Protein AF-A0A498E2D0-F1 (afdb_monomer_lite)

Sequence (61 aa):
MGVMSKLRRLLGLVEGHEDEVAKQVGKRTKVSEEKAKKGIEKATDAVKNGSDSGSGDRSSY

pLDDT: mean 75.06, std 11.85, range [45.91, 85.88]

Radius of gyration: 14.74 Å; chains: 1; bounding box: 48×18×26 Å

Structure (mmCIF, N/CA/C/O backbone):
data_AF-A0A498E2D0-F1
#
_entry.id   AF-A0A498E2D0-F1
#
loop_
_atom_site.group_PDB
_atom_site.id
_atom_site.type_symbol
_atom_site.label_atom_id
_atom_site.label_alt_id
_atom_site.label_comp_id
_atom_site.label_asym_id
_atom_site.label_entity_id
_atom_site.label_seq_id
_atom_site.pdbx_PDB_ins_code
_atom_site.Cartn_x
_atom_site.Cartn_y
_atom_site.Cartn_z
_atom_site.occupancy
_atom_site.B_iso_or_equiv
_atom_site.auth_seq_id
_atom_site.auth_comp_id
_atom_site.auth_asym_id
_atom_site.auth_atom_id
_atom_site.pdbx_PDB_model_num
ATOM 1 N N . MET A 1 1 ? 16.526 -9.102 -12.529 1.00 53.56 1 MET A N 1
ATOM 2 C CA . MET A 1 1 ? 15.353 -8.223 -12.293 1.00 53.56 1 MET A CA 1
ATOM 3 C C . MET A 1 1 ? 15.542 -7.497 -10.969 1.00 53.56 1 MET A C 1
ATOM 5 O O . MET A 1 1 ? 15.552 -8.160 -9.938 1.00 53.56 1 MET A O 1
ATOM 9 N N . GLY A 1 2 ? 15.744 -6.176 -10.998 1.00 75.38 2 GLY A N 1
ATOM 10 C CA . GLY A 1 2 ? 15.953 -5.367 -9.791 1.00 75.38 2 GLY A CA 1
ATOM 11 C C . GLY A 1 2 ? 14.710 -5.286 -8.899 1.00 75.38 2 GLY A C 1
ATOM 12 O O . GLY A 1 2 ? 13.583 -5.464 -9.367 1.00 75.38 2 GLY A O 1
ATOM 13 N N . VAL A 1 3 ? 14.917 -5.003 -7.612 1.00 76.19 3 VAL A N 1
ATOM 14 C CA . VAL A 1 3 ? 13.859 -4.904 -6.586 1.00 76.19 3 VAL A CA 1
ATOM 15 C C . VAL A 1 3 ? 12.767 -3.903 -6.989 1.00 76.19 3 VAL A C 1
ATOM 17 O O . VAL A 1 3 ? 11.586 -4.199 -6.837 1.00 76.19 3 VAL A O 1
ATOM 20 N N . MET A 1 4 ? 13.140 -2.790 -7.628 1.00 71.44 4 MET A N 1
ATOM 21 C CA . MET A 1 4 ? 12.210 -1.783 -8.165 1.00 71.44 4 MET A CA 1
ATOM 22 C C . MET A 1 4 ? 11.258 -2.328 -9.237 1.00 71.44 4 MET A C 1
ATOM 24 O O . MET A 1 4 ? 10.078 -1.991 -9.252 1.00 71.44 4 MET A O 1
ATOM 28 N N . SER A 1 5 ? 11.736 -3.217 -10.112 1.00 76.06 5 SER A N 1
ATOM 29 C CA . SER A 1 5 ? 10.892 -3.838 -11.142 1.00 76.06 5 SER A CA 1
ATOM 30 C C . SER A 1 5 ? 9.847 -4.765 -10.515 1.00 76.06 5 SER A C 1
ATOM 32 O O . SER A 1 5 ? 8.697 -4.791 -10.954 1.00 76.06 5 SER A O 1
ATOM 34 N N . LYS A 1 6 ? 10.212 -5.469 -9.434 1.00 81.38 6 LYS A N 1
ATOM 35 C CA . LYS A 1 6 ? 9.266 -6.274 -8.651 1.00 81.38 6 LYS A CA 1
ATOM 36 C C .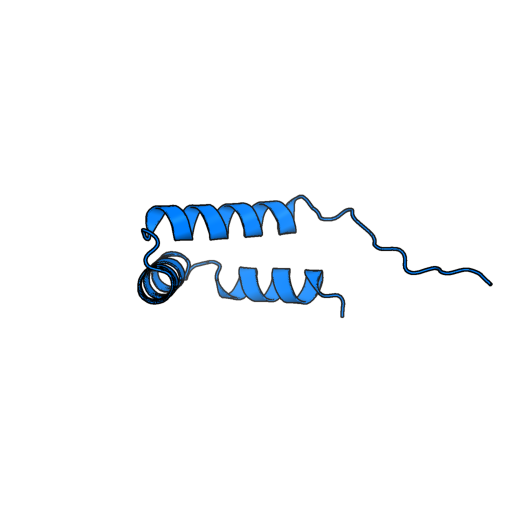 LYS A 1 6 ? 8.270 -5.395 -7.900 1.00 81.38 6 LYS A C 1
ATOM 38 O O . LYS A 1 6 ? 7.087 -5.707 -7.933 1.00 81.38 6 LYS A O 1
ATOM 43 N N . LEU A 1 7 ? 8.721 -4.296 -7.287 1.00 78.62 7 LEU A N 1
ATOM 44 C CA . LEU A 1 7 ? 7.841 -3.354 -6.590 1.00 78.62 7 LEU A CA 1
ATOM 45 C C . LEU A 1 7 ? 6.821 -2.730 -7.546 1.00 78.62 7 LEU A C 1
ATOM 47 O O . LEU A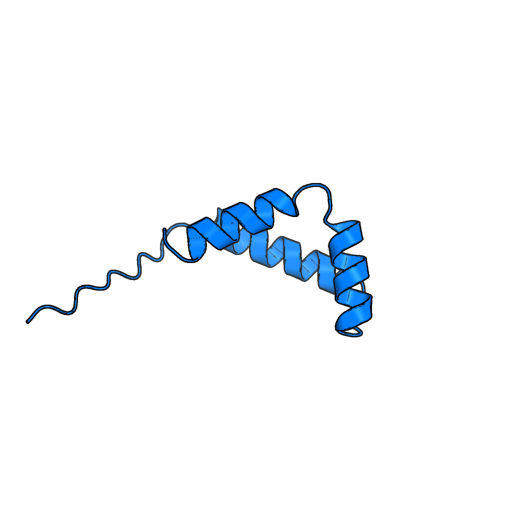 1 7 ? 5.634 -2.730 -7.247 1.00 78.62 7 LEU A O 1
ATOM 51 N N . ARG A 1 8 ? 7.260 -2.281 -8.727 1.00 79.38 8 ARG A N 1
ATOM 52 C CA . ARG A 1 8 ? 6.372 -1.737 -9.765 1.00 79.38 8 ARG A CA 1
ATOM 53 C C . ARG A 1 8 ? 5.349 -2.769 -10.236 1.00 79.38 8 ARG A C 1
ATOM 55 O O . ARG A 1 8 ? 4.182 -2.438 -10.397 1.00 79.38 8 ARG A O 1
ATOM 62 N N . ARG A 1 9 ? 5.766 -4.026 -10.408 1.00 83.44 9 ARG A N 1
ATOM 63 C CA . ARG A 1 9 ? 4.854 -5.119 -10.768 1.00 83.44 9 ARG A CA 1
ATOM 64 C C . ARG A 1 9 ? 3.854 -5.421 -9.651 1.00 83.44 9 ARG A C 1
ATOM 66 O O . ARG A 1 9 ? 2.701 -5.690 -9.947 1.00 83.44 9 ARG A O 1
ATOM 73 N N . LEU A 1 10 ? 4.281 -5.358 -8.391 1.00 82.00 10 LEU A N 1
ATOM 74 C CA . LEU A 1 10 ? 3.417 -5.585 -7.234 1.00 82.00 10 LEU A CA 1
ATOM 75 C C . LEU A 1 10 ? 2.402 -4.449 -7.061 1.00 82.00 10 LEU A C 1
ATOM 77 O O . LEU A 1 10 ? 1.233 -4.717 -6.835 1.00 82.00 10 LEU A O 1
ATOM 81 N N . LEU A 1 11 ? 2.829 -3.199 -7.241 1.00 81.06 11 LEU A N 1
ATOM 82 C CA . LEU A 1 11 ? 1.945 -2.033 -7.229 1.00 81.06 11 LEU A CA 1
ATOM 83 C C . LEU A 1 11 ? 0.949 -2.066 -8.394 1.00 81.06 11 LEU A C 1
ATOM 85 O O . LEU A 1 11 ? -0.216 -1.770 -8.183 1.00 81.06 11 LEU A O 1
ATOM 89 N N . GLY A 1 12 ? 1.360 -2.529 -9.579 1.00 82.62 12 GLY A N 1
ATOM 90 C CA . GLY A 1 12 ? 0.438 -2.755 -10.699 1.00 82.62 12 GLY A CA 1
ATOM 91 C C . GLY A 1 12 ? -0.589 -3.870 -10.454 1.00 82.62 12 GLY A C 1
ATOM 92 O O . GLY A 1 12 ? -1.660 -3.840 -11.040 1.00 82.62 12 GLY A O 1
ATOM 93 N N . LEU A 1 13 ? -0.302 -4.840 -9.576 1.00 83.00 13 LEU A N 1
ATOM 94 C CA . LEU A 1 13 ? -1.298 -5.826 -9.123 1.00 83.00 13 LEU A CA 1
ATOM 95 C C . LEU A 1 13 ? -2.251 -5.251 -8.064 1.00 83.00 13 LEU A C 1
ATOM 97 O O . LEU A 1 13 ? -3.328 -5.798 -7.849 1.00 83.00 13 LEU A O 1
ATOM 101 N N . VAL A 1 14 ? -1.830 -4.1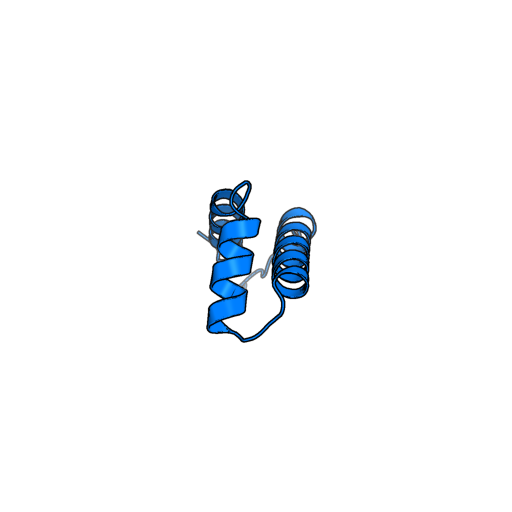88 -7.375 1.00 82.12 14 VAL A N 1
ATOM 102 C CA . VAL A 1 14 ? -2.627 -3.476 -6.367 1.00 82.12 14 VAL A CA 1
ATOM 103 C C . VAL A 1 14 ? -3.476 -2.370 -7.007 1.00 82.12 14 VAL A C 1
ATOM 105 O O . VAL A 1 14 ? -4.509 -2.019 -6.446 1.00 82.12 14 VAL A O 1
ATOM 108 N N . GLU A 1 15 ? -3.090 -1.856 -8.177 1.00 76.31 15 GLU A N 1
ATOM 109 C CA . GLU A 1 15 ? -3.822 -0.844 -8.950 1.00 76.31 15 GLU A CA 1
ATOM 110 C C . GLU A 1 15 ? -5.240 -1.364 -9.277 1.00 76.31 15 GLU A C 1
ATOM 112 O O . GLU A 1 15 ? -5.409 -2.374 -9.960 1.00 76.31 15 GLU A O 1
ATOM 117 N N . GLY A 1 16 ? -6.270 -0.719 -8.713 1.00 79.56 16 GLY A N 1
ATOM 118 C CA . GLY A 1 16 ? -7.677 -1.155 -8.794 1.00 79.56 16 GLY A CA 1
ATOM 119 C C . GLY A 1 16 ? -8.183 -2.031 -7.633 1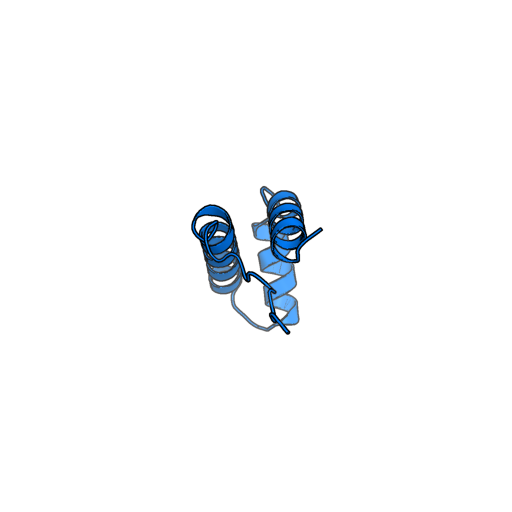.00 79.56 16 GLY A C 1
ATOM 120 O O . GLY A 1 16 ? -9.390 -2.205 -7.492 1.00 79.56 16 GLY A O 1
ATOM 121 N N . HIS A 1 17 ? -7.296 -2.518 -6.758 1.00 83.38 17 HIS A N 1
ATOM 122 C CA . HIS A 1 17 ? -7.621 -3.287 -5.540 1.00 83.38 17 HIS A CA 1
ATOM 123 C C . HIS A 1 17 ? -7.197 -2.562 -4.248 1.00 83.38 17 HIS A C 1
ATOM 125 O O . HIS A 1 17 ? -7.093 -3.161 -3.175 1.00 83.38 17 HIS A O 1
ATOM 131 N N . GLU A 1 18 ? -6.942 -1.258 -4.335 1.00 78.88 18 GLU A N 1
ATOM 132 C CA . GLU A 1 18 ? -6.348 -0.442 -3.270 1.00 78.88 18 GLU A CA 1
ATOM 133 C C . GLU A 1 18 ? -7.175 -0.464 -1.981 1.00 78.88 18 GLU A C 1
ATOM 135 O O . GLU A 1 18 ? -6.608 -0.555 -0.893 1.00 78.88 18 GLU A O 1
ATOM 140 N N . ASP A 1 19 ? -8.505 -0.446 -2.089 1.00 79.69 19 ASP A N 1
ATOM 141 C CA . ASP A 1 19 ? -9.408 -0.491 -0.936 1.00 79.69 19 ASP A CA 1
ATOM 142 C C . ASP A 1 19 ? -9.400 -1.865 -0.239 1.00 79.69 19 ASP A C 1
ATOM 144 O O . ASP A 1 19 ? -9.382 -1.944 0.992 1.00 79.69 19 ASP A O 1
ATOM 148 N N . GLU A 1 20 ? -9.327 -2.967 -0.993 1.00 83.75 20 GLU A N 1
ATOM 149 C CA . GLU A 1 20 ? -9.218 -4.312 -0.408 1.00 83.75 20 GLU A CA 1
ATOM 150 C C . GLU A 1 20 ? -7.868 -4.522 0.283 1.00 83.75 20 GLU A C 1
ATOM 152 O O . GLU A 1 20 ? -7.797 -5.093 1.381 1.00 83.75 20 GLU A O 1
ATOM 157 N N . VAL A 1 21 ? -6.795 -4.021 -0.333 1.00 84.25 21 VAL A N 1
ATOM 158 C CA . VAL A 1 21 ? -5.446 -4.073 0.232 1.00 84.25 21 VAL A CA 1
ATOM 159 C C . VAL A 1 21 ? -5.360 -3.189 1.472 1.00 84.25 21 VAL A C 1
ATOM 161 O O . VAL A 1 21 ? -4.863 -3.648 2.501 1.00 84.25 21 VAL A O 1
ATOM 164 N N . ALA A 1 22 ? -5.907 -1.973 1.442 1.00 81.25 22 ALA A N 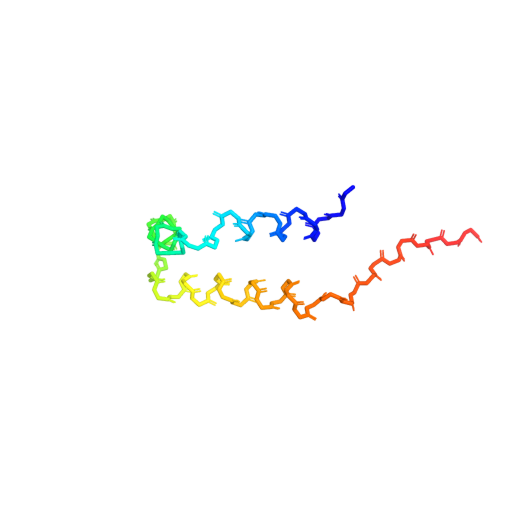1
ATOM 165 C CA . ALA A 1 22 ? -5.963 -1.088 2.603 1.00 81.25 22 ALA A CA 1
ATOM 166 C C . ALA A 1 22 ? -6.736 -1.724 3.769 1.00 81.25 22 ALA A C 1
ATOM 168 O O . ALA A 1 22 ? -6.270 -1.677 4.909 1.00 81.25 22 ALA A O 1
ATOM 169 N N . LYS A 1 23 ? -7.854 -2.403 3.491 1.00 84.31 23 LYS A N 1
ATOM 170 C CA . LYS A 1 23 ? -8.647 -3.139 4.488 1.00 84.31 23 LYS A CA 1
ATOM 171 C C . LYS A 1 23 ? -7.881 -4.309 5.108 1.00 84.31 23 LYS A C 1
ATOM 173 O O . LYS A 1 23 ? -7.900 -4.500 6.326 1.00 84.31 23 LYS A O 1
ATOM 178 N N . GLN A 1 24 ? -7.177 -5.098 4.297 1.00 85.88 24 GLN A N 1
ATOM 179 C CA . GLN A 1 24 ? -6.318 -6.194 4.773 1.00 85.88 24 GLN A CA 1
ATOM 180 C C . GLN A 1 24 ? -5.140 -5.674 5.608 1.00 85.88 24 GLN A C 1
ATOM 182 O O . GLN A 1 24 ? -4.855 -6.200 6.689 1.00 85.88 24 GLN A O 1
ATOM 187 N N . VAL A 1 25 ? -4.473 -4.623 5.129 1.00 82.81 25 VAL A N 1
ATOM 188 C CA . VAL A 1 25 ? -3.350 -3.982 5.819 1.00 82.81 25 VAL A CA 1
ATOM 189 C C . VAL A 1 25 ? -3.819 -3.385 7.138 1.00 82.81 25 VAL A C 1
ATOM 191 O O . VAL A 1 25 ? -3.182 -3.633 8.162 1.00 82.81 25 VAL A O 1
ATOM 194 N N . GLY A 1 26 ? -4.952 -2.685 7.159 1.00 82.19 26 GLY A N 1
ATOM 195 C CA . GLY A 1 26 ? -5.504 -2.087 8.371 1.00 82.19 26 GLY A CA 1
ATOM 196 C C . GLY A 1 26 ? -5.861 -3.128 9.431 1.00 82.19 26 GLY A C 1
ATOM 197 O O . GLY A 1 26 ? -5.493 -2.973 10.597 1.00 82.19 26 GLY A O 1
ATOM 198 N N . LYS A 1 27 ? -6.442 -4.266 9.024 1.00 84.31 27 LYS A N 1
ATOM 199 C CA . LYS A 1 27 ? -6.692 -5.407 9.925 1.00 84.31 27 LYS A CA 1
ATOM 200 C C . LYS A 1 27 ? -5.410 -5.980 10.535 1.00 84.31 27 LYS A C 1
ATOM 202 O O . LYS A 1 27 ? -5.411 -6.347 11.706 1.00 84.31 27 LYS A O 1
ATOM 207 N N . ARG A 1 28 ? -4.325 -6.072 9.757 1.00 83.06 28 ARG A N 1
ATOM 208 C CA . ARG A 1 28 ? -3.054 -6.680 10.202 1.00 83.06 28 ARG A CA 1
ATOM 209 C C . ARG A 1 28 ? -2.161 -5.731 10.994 1.00 83.06 28 ARG A C 1
ATOM 211 O O . ARG A 1 28 ? -1.439 -6.174 11.877 1.00 83.06 28 ARG A O 1
ATOM 218 N N . THR A 1 29 ? -2.199 -4.442 10.680 1.00 76.62 29 THR A N 1
ATOM 219 C CA . THR A 1 29 ? -1.290 -3.436 11.255 1.00 76.62 29 THR A CA 1
ATOM 220 C C . THR A 1 29 ? -1.963 -2.538 12.296 1.00 76.62 29 THR A C 1
ATOM 222 O O . THR A 1 29 ? -1.284 -1.718 12.906 1.00 76.62 29 THR A O 1
ATOM 225 N N . LYS A 1 30 ? -3.280 -2.689 12.531 1.00 84.69 30 LYS A N 1
ATOM 226 C CA . LYS A 1 30 ? -4.121 -1.779 13.342 1.00 84.69 30 LYS A CA 1
ATOM 227 C C . LYS A 1 30 ? -4.088 -0.319 12.863 1.00 84.69 30 LYS A C 1
ATOM 229 O O . LYS A 1 30 ? -4.449 0.594 13.603 1.00 84.69 30 LYS A O 1
ATOM 234 N N . VAL A 1 31 ? -3.647 -0.086 11.631 1.00 79.88 31 VAL A N 1
ATOM 235 C CA . VAL A 1 31 ? -3.618 1.235 11.006 1.00 79.88 31 VAL A CA 1
ATOM 236 C C . VAL A 1 31 ? -4.982 1.495 10.364 1.00 79.88 31 VAL A C 1
ATOM 238 O O . VAL A 1 31 ? -5.613 0.577 9.849 1.00 79.88 31 VAL A O 1
ATOM 241 N N . SER A 1 32 ? -5.460 2.739 10.398 1.00 84.12 32 SER A N 1
ATOM 242 C CA . SER A 1 32 ? -6.707 3.103 9.721 1.00 84.12 32 SER A CA 1
ATOM 243 C C . SER A 1 32 ? -6.590 2.889 8.208 1.00 84.12 32 SER A C 1
ATOM 245 O O . SER A 1 32 ? -5.540 3.157 7.622 1.00 84.12 32 SER A O 1
ATOM 247 N N . GLU A 1 33 ? -7.672 2.436 7.570 1.00 78.44 33 GLU A N 1
ATOM 248 C CA . GLU A 1 33 ? -7.717 2.180 6.119 1.00 78.44 33 GLU A CA 1
ATOM 249 C C . GLU A 1 33 ? -7.253 3.404 5.316 1.00 78.44 33 GLU A C 1
ATOM 251 O O . GLU A 1 33 ? -6.466 3.280 4.384 1.00 78.44 33 GLU A O 1
ATOM 256 N N . GLU A 1 34 ? -7.621 4.605 5.765 1.00 81.75 34 GLU A N 1
ATOM 257 C CA . GLU A 1 34 ? -7.213 5.874 5.158 1.00 81.75 34 GLU A CA 1
ATOM 258 C C . GLU A 1 34 ? -5.686 6.098 5.192 1.00 81.75 34 GLU A C 1
ATOM 260 O O . GLU A 1 34 ? -5.083 6.560 4.222 1.00 81.75 34 GLU A O 1
ATOM 265 N N . LYS A 1 35 ? -5.025 5.720 6.297 1.00 83.06 35 LYS A N 1
ATOM 266 C CA . LYS A 1 35 ? -3.559 5.779 6.416 1.00 83.06 35 LYS A CA 1
ATOM 267 C C . LYS A 1 35 ? -2.886 4.703 5.566 1.00 83.06 35 LYS A C 1
ATOM 269 O O . LYS A 1 35 ? -1.829 4.969 4.998 1.00 83.06 35 LYS A O 1
ATOM 274 N N . ALA A 1 36 ? -3.485 3.516 5.469 1.00 82.44 36 ALA A N 1
ATOM 275 C CA . ALA A 1 36 ? -2.987 2.449 4.607 1.00 82.44 36 ALA A CA 1
ATOM 276 C C . ALA A 1 36 ? -3.063 2.858 3.126 1.00 82.44 36 ALA A C 1
ATOM 278 O O . ALA A 1 36 ? -2.068 2.727 2.413 1.00 82.44 36 ALA A O 1
ATOM 279 N N . LYS A 1 37 ? -4.182 3.454 2.696 1.00 82.25 37 LYS A N 1
ATOM 280 C CA . LYS A 1 37 ? -4.380 3.965 1.332 1.00 82.25 37 LYS A CA 1
ATOM 281 C C . LYS A 1 37 ? -3.370 5.063 0.981 1.00 82.25 37 LYS A C 1
ATOM 283 O O . LYS A 1 37 ? -2.645 4.926 0.001 1.00 82.25 37 LYS A O 1
ATOM 288 N N . LYS A 1 38 ? -3.186 6.055 1.865 1.00 85.25 38 LYS A N 1
ATOM 289 C CA . LYS A 1 38 ? -2.122 7.074 1.725 1.00 85.25 38 LYS A CA 1
ATOM 290 C C . LYS A 1 38 ? -0.715 6.477 1.625 1.00 85.25 38 LYS A C 1
ATOM 292 O O . LYS A 1 38 ? 0.149 7.042 0.959 1.00 85.25 38 LYS A O 1
ATOM 297 N N . GLY A 1 39 ? -0.448 5.370 2.318 1.00 82.62 39 GLY A N 1
ATOM 298 C CA . GLY A 1 39 ? 0.832 4.665 2.237 1.00 82.62 39 GLY A CA 1
ATOM 299 C C . GLY A 1 39 ? 1.060 4.015 0.870 1.00 82.62 39 GLY A C 1
ATOM 300 O O . GLY A 1 39 ? 2.152 4.131 0.314 1.00 82.62 39 GLY A O 1
ATOM 301 N N . ILE A 1 40 ? 0.022 3.383 0.317 1.00 82.56 40 ILE A N 1
ATOM 302 C CA . ILE A 1 40 ? 0.048 2.754 -1.011 1.00 82.56 40 ILE A CA 1
ATOM 303 C C . ILE A 1 40 ? 0.222 3.813 -2.106 1.00 82.56 40 ILE A C 1
ATOM 305 O O . ILE A 1 40 ? 1.059 3.636 -2.991 1.00 82.56 40 ILE A O 1
ATOM 309 N N . GLU A 1 41 ? -0.481 4.944 -2.014 1.00 83.50 41 GLU A N 1
ATOM 310 C CA . GLU A 1 41 ? -0.317 6.070 -2.944 1.00 83.50 41 GLU A CA 1
ATOM 311 C C . GLU A 1 41 ? 1.113 6.617 -2.921 1.00 83.50 41 GLU A C 1
ATOM 313 O O . GLU A 1 41 ? 1.737 6.742 -3.971 1.00 83.50 41 GLU A O 1
ATOM 318 N N . LYS A 1 42 ? 1.686 6.860 -1.733 1.00 83.81 42 LYS A N 1
ATOM 319 C CA . LYS A 1 42 ? 3.080 7.320 -1.602 1.00 83.81 42 LYS A CA 1
ATOM 320 C C . LYS A 1 42 ? 4.086 6.327 -2.173 1.00 83.81 42 LYS A C 1
ATOM 322 O O . LYS A 1 42 ? 5.058 6.743 -2.795 1.00 83.81 42 LYS A O 1
ATOM 327 N N . ALA A 1 43 ? 3.879 5.029 -1.956 1.00 82.31 43 ALA A N 1
ATOM 328 C CA . ALA A 1 43 ? 4.740 3.996 -2.525 1.00 82.31 43 ALA A CA 1
ATOM 329 C C . ALA A 1 43 ? 4.622 3.949 -4.056 1.00 82.31 43 ALA A C 1
ATOM 331 O O . ALA A 1 43 ? 5.628 3.811 -4.750 1.00 82.31 43 ALA A O 1
ATOM 332 N N . THR A 1 44 ? 3.408 4.112 -4.581 1.00 81.56 44 THR A N 1
ATOM 333 C CA . THR A 1 44 ? 3.140 4.186 -6.022 1.00 81.56 44 THR A CA 1
ATOM 334 C C . THR A 1 44 ? 3.807 5.401 -6.648 1.00 81.56 44 THR A C 1
ATOM 336 O O . THR A 1 44 ? 4.496 5.264 -7.658 1.00 81.56 44 THR A O 1
ATOM 339 N N . ASP A 1 45 ? 3.665 6.565 -6.020 1.00 83.00 45 ASP A N 1
ATOM 340 C CA . ASP A 1 45 ? 4.276 7.815 -6.459 1.00 83.00 45 ASP A CA 1
ATOM 341 C C . ASP A 1 45 ? 5.807 7.733 -6.409 1.00 83.00 45 ASP A C 1
ATOM 343 O O . ASP A 1 45 ? 6.469 8.010 -7.402 1.00 83.00 45 ASP A O 1
ATOM 347 N N . ALA A 1 46 ? 6.380 7.203 -5.324 1.00 81.25 46 ALA A N 1
ATOM 348 C CA . ALA A 1 46 ? 7.820 6.983 -5.206 1.00 81.25 46 ALA A CA 1
ATOM 349 C C . ALA A 1 46 ? 8.366 6.008 -6.262 1.00 81.25 46 ALA A C 1
ATOM 351 O O . ALA A 1 46 ? 9.497 6.162 -6.707 1.00 81.25 46 ALA A O 1
ATOM 352 N N . VAL A 1 47 ? 7.588 5.016 -6.703 1.00 77.94 47 VAL A N 1
ATOM 353 C CA . VAL A 1 47 ? 8.009 4.083 -7.764 1.00 77.94 47 VAL A CA 1
ATOM 354 C C . VAL A 1 47 ? 7.793 4.652 -9.170 1.00 77.94 47 VAL A C 1
ATOM 356 O O . VAL A 1 47 ? 8.536 4.296 -10.093 1.00 77.94 47 VAL A O 1
ATOM 359 N N . LYS A 1 48 ? 6.792 5.521 -9.367 1.00 75.31 48 LYS A N 1
ATOM 360 C CA . LYS A 1 48 ? 6.567 6.238 -10.633 1.00 75.31 48 LYS A CA 1
ATOM 361 C C . LYS A 1 48 ? 7.619 7.346 -10.813 1.00 75.31 48 LYS A C 1
ATOM 363 O O . LYS A 1 48 ? 8.308 7.348 -11.833 1.00 75.31 48 LYS A O 1
ATOM 368 N N . ASN A 1 49 ? 7.823 8.182 -9.795 1.00 70.88 49 ASN A N 1
ATOM 369 C CA . ASN A 1 49 ? 8.702 9.357 -9.807 1.00 70.88 49 ASN A CA 1
ATOM 370 C C . ASN A 1 49 ? 10.155 9.059 -9.409 1.00 70.88 49 ASN A C 1
ATOM 372 O O . ASN A 1 49 ? 11.067 9.697 -9.919 1.00 70.88 49 ASN A O 1
ATOM 376 N N . GLY A 1 50 ? 10.410 8.058 -8.563 1.00 59.59 50 GLY A N 1
ATOM 377 C CA . GLY A 1 50 ? 11.760 7.643 -8.149 1.00 59.59 50 GLY A CA 1
ATOM 378 C C . GLY A 1 50 ? 12.493 6.776 -9.174 1.00 59.59 50 GLY A C 1
ATOM 379 O O . GLY A 1 50 ? 13.385 6.008 -8.814 1.00 59.59 50 GLY A O 1
ATOM 380 N N . SER A 1 51 ? 12.134 6.886 -10.455 1.00 51.25 51 SER A N 1
ATOM 381 C CA . SER A 1 51 ? 12.802 6.202 -11.568 1.00 51.25 51 SER A CA 1
ATOM 382 C C . SER A 1 51 ? 14.166 6.836 -11.902 1.00 51.25 51 SER A C 1
ATOM 384 O O . SER A 1 51 ? 14.480 6.974 -13.074 1.00 51.25 51 SER A O 1
ATOM 386 N N . ASP A 1 52 ? 14.963 7.245 -10.909 1.00 53.38 52 ASP A N 1
ATOM 387 C CA . ASP A 1 52 ? 16.371 7.623 -11.105 1.00 53.38 52 ASP A CA 1
ATOM 388 C C . ASP A 1 52 ? 17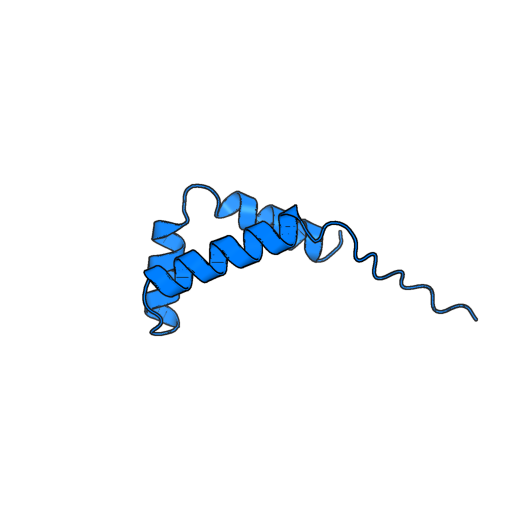.183 7.535 -9.804 1.00 53.38 52 ASP A C 1
ATOM 390 O O . ASP A 1 52 ? 17.705 8.498 -9.249 1.00 53.38 52 ASP A O 1
ATOM 394 N N . SER A 1 53 ? 17.268 6.339 -9.244 1.00 48.84 53 SER A N 1
ATOM 395 C CA . SER A 1 53 ? 18.382 6.018 -8.355 1.00 48.84 53 SER A CA 1
ATOM 396 C C . SER A 1 53 ? 18.914 4.675 -8.792 1.00 48.84 53 SER A C 1
ATOM 398 O O . SER A 1 53 ? 18.621 3.628 -8.215 1.00 48.84 53 SER A O 1
ATOM 400 N N . GLY A 1 54 ? 19.650 4.721 -9.903 1.00 47.91 54 GLY A N 1
ATOM 401 C CA . GLY A 1 54 ? 20.581 3.673 -10.261 1.00 47.91 54 GLY A CA 1
ATOM 402 C C . GLY A 1 54 ? 21.549 3.485 -9.102 1.00 47.91 54 GLY A C 1
ATOM 403 O O . GLY A 1 54 ? 22.539 4.201 -8.986 1.00 47.91 54 GLY A O 1
ATOM 404 N N . SER A 1 55 ? 21.277 2.505 -8.245 1.00 53.59 55 SER A N 1
ATOM 405 C CA . SER A 1 55 ? 22.314 1.870 -7.448 1.00 53.59 55 SER A CA 1
ATOM 406 C C . SER A 1 55 ? 23.216 1.115 -8.421 1.00 53.59 55 SER A C 1
ATOM 408 O O . SER A 1 55 ? 23.065 -0.081 -8.672 1.00 53.59 55 SER A O 1
ATOM 410 N N . GLY A 1 56 ? 24.112 1.882 -9.045 1.00 45.91 56 GLY A N 1
ATOM 411 C CA . GLY A 1 56 ? 25.274 1.403 -9.762 1.00 45.91 56 GLY A CA 1
ATOM 412 C C . GLY A 1 56 ? 26.185 0.713 -8.765 1.00 45.91 56 GLY A C 1
ATOM 413 O O . GLY A 1 56 ? 27.083 1.321 -8.193 1.00 45.91 56 GLY A O 1
ATOM 414 N N . ASP A 1 57 ? 25.920 -0.568 -8.558 1.00 58.41 57 ASP A N 1
ATOM 415 C CA . ASP A 1 57 ? 26.881 -1.522 -8.039 1.00 58.41 57 ASP A CA 1
ATOM 416 C C . ASP A 1 57 ? 28.031 -1.605 -9.059 1.00 58.41 57 ASP A C 1
ATOM 418 O O . ASP A 1 57 ? 27.988 -2.341 -10.044 1.00 58.41 57 ASP A O 1
ATOM 422 N N . ARG A 1 58 ? 29.018 -0.723 -8.905 1.00 54.81 58 ARG A N 1
ATOM 423 C CA . ARG A 1 58 ? 30.348 -0.865 -9.499 1.00 54.81 58 ARG A CA 1
ATOM 424 C C . ARG A 1 58 ? 31.366 -0.517 -8.428 1.00 54.81 58 ARG A C 1
ATOM 426 O O . ARG A 1 58 ? 31.975 0.545 -8.424 1.00 54.81 58 ARG A O 1
ATOM 433 N N . SER A 1 59 ? 31.524 -1.463 -7.509 1.00 58.56 59 SER A N 1
ATOM 434 C CA . SER A 1 59 ? 32.799 -1.682 -6.841 1.00 58.56 59 SER A CA 1
ATOM 435 C C . SER A 1 59 ? 33.836 -1.966 -7.935 1.00 58.56 59 SER A C 1
ATOM 437 O O . SER A 1 59 ? 33.811 -3.018 -8.572 1.00 58.56 59 SER A O 1
ATOM 439 N N . SER A 1 60 ? 34.663 -0.973 -8.251 1.00 54.47 60 SER A N 1
ATOM 440 C CA . SER A 1 60 ? 35.832 -1.132 -9.114 1.00 54.47 60 SER A CA 1
ATOM 441 C C . SER A 1 60 ? 37.036 -1.501 -8.251 1.00 54.47 60 SER A C 1
ATOM 443 O O . SER A 1 60 ? 37.327 -0.801 -7.280 1.00 54.47 60 SER A O 1
ATOM 445 N N . TYR A 1 61 ? 37.655 -2.624 -8.626 1.00 52.91 61 TYR A N 1
ATOM 446 C CA . TYR A 1 61 ? 38.971 -3.115 -8.210 1.00 52.91 61 TYR A CA 1
ATOM 447 C C . TYR A 1 61 ? 40.073 -2.061 -8.338 1.00 52.91 61 TYR A C 1
ATOM 449 O O . TYR A 1 61 ? 39.996 -1.253 -9.293 1.00 52.91 61 TYR A O 1
#

Foldseek 3Di:
DDPLVVLQVVLVVCVVVLQVQLVVCCVVVVDHSVVSSVVSVVSNCCSVVVVDDPPPPDPDD

Secondary structure (DSSP, 8-state):
--HHHHHHHHHHHHTT-HHHHHHHHHHHH---HHHHHHHHHHHHHHHHH------------